Protein AF-A0A537BUQ2-F1 (afdb_monomer_lite)

Structure (mmCIF, N/CA/C/O backbone):
data_AF-A0A537BUQ2-F1
#
_entry.id   AF-A0A537BUQ2-F1
#
loop_
_atom_site.group_PDB
_atom_site.id
_atom_site.type_symbol
_atom_site.label_atom_id
_atom_site.label_alt_id
_atom_site.label_comp_id
_atom_site.label_asym_id
_atom_site.label_entity_id
_atom_site.label_seq_id
_atom_site.pdbx_PDB_ins_code
_atom_site.Cartn_x
_atom_site.Cartn_y
_atom_site.Cartn_z
_atom_site.occupancy
_atom_site.B_iso_or_equiv
_atom_site.auth_seq_id
_atom_site.auth_comp_id
_atom_site.auth_asym_id
_atom_site.auth_atom_id
_atom_site.pdbx_PDB_model_num
ATOM 1 N N . MET A 1 1 ? -13.799 -48.608 23.676 1.00 48.22 1 MET A N 1
ATOM 2 C CA . MET A 1 1 ? -13.394 -47.793 22.505 1.00 48.22 1 MET A CA 1
ATOM 3 C C . MET A 1 1 ? -14.109 -46.434 22.507 1.00 48.22 1 MET A C 1
ATOM 5 O O . MET A 1 1 ? -14.923 -46.174 21.636 1.00 48.22 1 MET A O 1
ATOM 9 N N . ARG A 1 2 ? -13.875 -45.577 23.514 1.00 49.62 2 ARG A N 1
ATOM 10 C CA . ARG A 1 2 ? -14.460 -44.214 23.582 1.00 49.62 2 ARG A CA 1
ATOM 11 C C . ARG A 1 2 ? -13.510 -43.148 24.153 1.00 49.62 2 ARG A C 1
ATOM 13 O O . ARG A 1 2 ? -13.895 -41.996 24.253 1.00 49.62 2 ARG A O 1
ATOM 20 N N . ALA A 1 3 ? -12.270 -43.511 24.483 1.00 46.97 3 ALA A N 1
ATOM 21 C CA . ALA A 1 3 ? -11.302 -42.606 25.113 1.00 46.97 3 ALA A CA 1
ATOM 22 C C . ALA A 1 3 ? -10.167 -42.145 24.175 1.00 46.97 3 ALA A C 1
ATOM 24 O O . ALA A 1 3 ? -9.294 -41.406 24.604 1.00 46.97 3 ALA A O 1
ATOM 25 N N . LEU A 1 4 ? -10.169 -42.564 22.902 1.00 47.91 4 LEU A N 1
ATOM 26 C CA . LEU A 1 4 ? -9.092 -42.250 21.947 1.00 47.91 4 LEU A CA 1
ATOM 27 C C . LEU A 1 4 ? -9.399 -41.081 20.999 1.00 47.91 4 LEU A C 1
ATOM 29 O O . LEU A 1 4 ? -8.506 -40.634 20.294 1.00 47.91 4 LEU A O 1
ATOM 33 N N . ILE A 1 5 ? -10.630 -40.561 20.989 1.00 52.38 5 ILE A N 1
ATOM 34 C CA . ILE A 1 5 ? -11.024 -39.484 20.060 1.00 52.38 5 ILE A CA 1
ATOM 35 C C . ILE A 1 5 ? -10.755 -38.090 20.659 1.00 52.38 5 ILE A C 1
ATOM 37 O O . ILE A 1 5 ? -10.531 -37.140 19.921 1.00 52.38 5 ILE A O 1
ATOM 41 N N . ALA A 1 6 ? -10.679 -37.961 21.988 1.00 48.97 6 ALA A N 1
ATOM 42 C CA . ALA A 1 6 ? -10.504 -36.663 22.650 1.00 48.97 6 ALA A CA 1
ATOM 43 C C . ALA A 1 6 ? -9.065 -36.104 22.606 1.00 48.97 6 ALA A C 1
ATOM 45 O O . ALA A 1 6 ? -8.859 -34.932 22.901 1.00 48.97 6 ALA A O 1
ATOM 46 N N . LEU A 1 7 ? -8.069 -36.920 22.241 1.00 47.22 7 LEU A N 1
ATOM 47 C CA . LEU A 1 7 ? -6.659 -36.502 22.202 1.00 47.22 7 LEU A CA 1
ATOM 48 C C . LEU A 1 7 ? -6.206 -35.982 20.829 1.00 47.22 7 LEU A C 1
ATOM 50 O O . LEU A 1 7 ? -5.171 -35.332 20.746 1.00 47.22 7 LEU A O 1
ATOM 54 N N . LEU A 1 8 ? -6.982 -36.212 19.764 1.00 46.69 8 LEU A N 1
ATOM 55 C CA . LEU A 1 8 ? -6.648 -35.734 18.414 1.00 46.69 8 LEU A CA 1
ATOM 56 C C . LEU A 1 8 ? -7.114 -34.298 18.139 1.00 46.69 8 LEU A C 1
ATOM 58 O O . LEU A 1 8 ? -6.606 -33.666 17.220 1.00 46.69 8 LEU A O 1
ATOM 62 N N . THR A 1 9 ? -8.025 -33.746 18.943 1.00 48.81 9 THR A N 1
ATOM 63 C CA . THR A 1 9 ? -8.536 -32.378 18.755 1.00 48.81 9 THR A CA 1
ATOM 64 C C . THR A 1 9 ? -7.702 -31.296 19.443 1.00 48.81 9 THR A C 1
ATOM 66 O O . THR A 1 9 ? -7.802 -30.139 19.052 1.00 48.81 9 THR A O 1
ATOM 69 N N . LEU A 1 10 ? -6.846 -31.630 20.420 1.00 45.53 10 LEU A N 1
ATOM 70 C CA . LEU A 1 10 ? -5.983 -30.627 21.070 1.00 45.53 10 LEU A CA 1
ATOM 71 C C . LEU A 1 10 ? -4.712 -30.290 20.273 1.00 45.53 10 LEU A C 1
ATOM 73 O O . LEU A 1 10 ? -4.127 -29.236 20.497 1.00 45.53 10 LEU A O 1
ATOM 77 N N . ALA A 1 11 ? -4.301 -31.130 19.320 1.00 45.94 11 ALA A N 1
ATOM 78 C CA . ALA A 1 11 ? -3.124 -30.862 18.488 1.00 45.94 11 ALA A CA 1
ATOM 79 C C . ALA A 1 11 ? -3.394 -29.869 17.336 1.00 45.94 11 ALA A C 1
ATOM 81 O O . ALA A 1 11 ? -2.449 -29.381 16.728 1.00 45.94 11 ALA A O 1
ATOM 82 N N . LEU A 1 12 ? -4.662 -29.540 17.051 1.00 43.81 12 LEU A N 1
ATOM 83 C CA . LEU A 1 12 ? -5.047 -28.583 16.002 1.00 43.81 12 LEU A CA 1
ATOM 84 C C . LEU A 1 12 ? -5.195 -27.133 16.491 1.00 43.81 12 LEU A C 1
ATOM 86 O O . LEU A 1 12 ? -5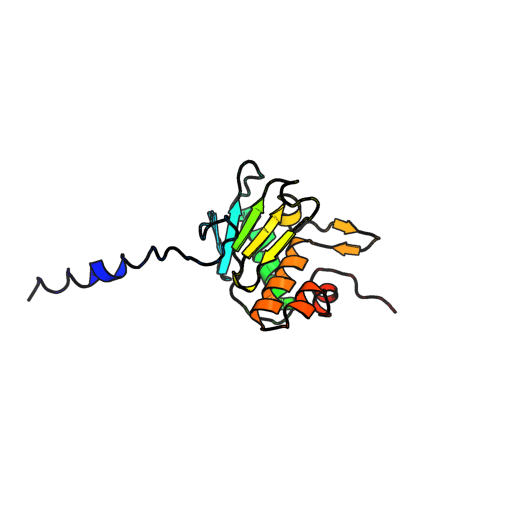.308 -26.234 15.668 1.00 43.81 12 LEU A O 1
ATOM 90 N N . LEU A 1 13 ? -5.165 -26.886 17.805 1.00 46.81 13 LEU A N 1
ATOM 91 C CA . LEU A 1 13 ? -5.287 -25.538 18.389 1.00 46.81 13 LEU A CA 1
ATOM 92 C C . LEU A 1 13 ? -3.954 -24.970 18.904 1.00 46.81 13 LEU A C 1
ATOM 94 O O . LEU A 1 13 ? -3.899 -23.816 19.309 1.00 46.81 13 LEU A O 1
ATOM 98 N N . ALA A 1 14 ? -2.874 -25.755 18.865 1.00 45.16 14 ALA A N 1
ATOM 99 C CA . ALA A 1 14 ? -1.537 -25.322 19.284 1.00 45.16 14 ALA A CA 1
ATOM 100 C C . ALA A 1 14 ? -0.670 -24.783 18.124 1.00 45.16 14 ALA A C 1
ATOM 102 O O . ALA A 1 14 ? 0.519 -24.552 18.309 1.00 45.16 14 ALA A O 1
ATOM 103 N N . GLY A 1 15 ? -1.251 -24.593 16.931 1.00 39.12 15 GLY A N 1
ATOM 104 C CA . GLY A 1 15 ? -0.578 -24.001 15.765 1.00 39.12 15 GLY A CA 1
ATOM 105 C C . GLY A 1 15 ? -0.847 -22.504 15.558 1.00 39.12 15 GLY A C 1
ATOM 106 O O . GLY A 1 15 ? -0.345 -21.925 14.601 1.00 39.12 15 GLY A O 1
ATOM 107 N N . CYS A 1 16 ? -1.638 -21.863 16.422 1.00 51.50 16 CYS A N 1
ATOM 108 C CA . CYS A 1 16 ? -1.958 -20.435 16.340 1.00 51.50 16 CYS A CA 1
ATOM 109 C C . CYS A 1 16 ? -0.955 -19.627 17.169 1.00 51.50 16 CYS A C 1
ATOM 111 O O . CYS A 1 16 ? -1.261 -19.184 18.271 1.00 51.50 16 CYS A O 1
ATOM 113 N N . GLY A 1 17 ? 0.272 -19.512 16.678 1.00 40.03 17 GLY A N 1
ATOM 114 C CA . GLY A 1 17 ? 1.327 -18.799 17.390 1.00 40.03 17 GLY A CA 1
ATOM 115 C C . GLY A 1 17 ? 2.707 -19.156 16.876 1.00 40.03 17 GLY A C 1
ATOM 116 O O . GLY A 1 17 ? 3.610 -19.391 17.671 1.00 40.03 17 GLY A O 1
ATOM 117 N N . GLN A 1 18 ? 2.881 -19.240 15.556 1.00 37.72 18 GLN A N 1
ATOM 118 C CA . GLN A 1 18 ? 4.211 -18.927 15.060 1.00 37.72 18 GLN A CA 1
ATOM 119 C C . GLN A 1 18 ? 4.384 -17.428 15.288 1.00 37.72 18 GLN A C 1
ATOM 121 O O . GLN A 1 18 ? 3.708 -16.631 14.638 1.00 37.72 18 GLN A O 1
ATOM 126 N N . GLU A 1 19 ? 5.237 -17.057 16.247 1.00 41.97 19 GLU A N 1
ATOM 127 C CA . GLU A 1 19 ? 5.963 -15.794 16.148 1.00 41.97 19 GLU A CA 1
ATOM 128 C C . GLU A 1 19 ? 6.584 -15.807 14.755 1.00 41.97 19 GLU A C 1
ATOM 130 O O . GLU A 1 19 ? 7.489 -16.590 14.456 1.00 41.97 19 GLU A O 1
ATOM 135 N N . PHE A 1 20 ? 5.968 -15.047 13.853 1.00 42.69 20 PHE A N 1
ATOM 136 C CA . PHE A 1 20 ? 6.557 -14.752 12.569 1.00 42.69 20 PHE A CA 1
ATOM 137 C C . PHE A 1 20 ? 7.761 -13.878 12.892 1.00 42.69 20 PHE A C 1
ATOM 139 O O . PHE A 1 20 ? 7.633 -12.671 13.041 1.00 42.69 20 PHE A O 1
ATOM 146 N N . ASP A 1 21 ? 8.920 -14.516 13.021 1.00 44.44 21 ASP A N 1
ATOM 147 C CA . ASP A 1 21 ? 10.241 -13.881 13.073 1.00 44.44 21 ASP A CA 1
ATOM 148 C C . ASP A 1 21 ? 10.633 -13.407 11.654 1.00 44.44 21 ASP A C 1
ATOM 150 O O . ASP A 1 21 ? 11.765 -13.557 11.195 1.00 44.44 21 ASP A O 1
ATOM 154 N N . ALA A 1 22 ? 9.638 -12.935 10.893 1.00 49.81 22 ALA A N 1
ATOM 155 C CA . ALA A 1 22 ? 9.870 -12.203 9.665 1.00 49.81 22 ALA A CA 1
ATOM 156 C C . ALA A 1 22 ? 10.280 -10.781 10.064 1.00 49.81 22 ALA A C 1
ATOM 158 O O . ALA A 1 22 ? 9.791 -10.287 11.084 1.00 49.81 22 ALA A O 1
ATOM 159 N N . PRO A 1 23 ? 11.163 -10.121 9.301 1.00 56.16 23 PRO A N 1
ATOM 160 C CA . PRO A 1 23 ? 11.425 -8.702 9.464 1.00 56.16 23 PRO A CA 1
ATOM 161 C C . PRO A 1 23 ? 10.115 -7.918 9.297 1.00 56.16 23 PRO A C 1
ATOM 163 O O . PRO A 1 23 ? 9.714 -7.501 8.226 1.00 56.16 23 PRO A O 1
ATOM 166 N N . ASP A 1 24 ? 9.411 -7.705 10.396 1.00 64.06 24 ASP A N 1
ATOM 167 C CA . ASP A 1 24 ? 8.172 -6.937 10.455 1.00 64.06 24 ASP A CA 1
ATOM 168 C C . ASP A 1 24 ? 8.448 -5.430 10.551 1.00 64.06 24 ASP A C 1
ATOM 170 O O . ASP A 1 24 ? 7.538 -4.631 10.754 1.00 64.06 24 ASP A O 1
ATOM 174 N N . HIS A 1 25 ? 9.726 -5.044 10.465 1.00 78.31 25 HIS A N 1
ATOM 175 C CA . HIS A 1 25 ? 10.216 -3.680 10.614 1.00 78.31 25 HIS A CA 1
ATOM 176 C C . HIS A 1 25 ? 9.772 -2.999 11.923 1.00 78.31 25 HIS A C 1
ATOM 178 O O . HIS A 1 25 ? 9.640 -1.779 11.985 1.00 78.31 25 HIS A O 1
ATOM 184 N N . GLY A 1 26 ? 9.586 -3.785 12.990 1.00 81.75 26 GLY A N 1
ATOM 185 C CA . GLY A 1 26 ? 9.126 -3.325 14.302 1.00 81.75 26 GLY A CA 1
ATOM 186 C C . GLY A 1 26 ? 7.604 -3.273 14.438 1.00 81.75 26 GLY A C 1
ATOM 187 O O . GLY A 1 26 ? 7.100 -2.854 15.481 1.00 81.75 26 GLY A O 1
ATOM 188 N N . TYR A 1 27 ? 6.866 -3.698 13.412 1.00 82.19 27 TYR A N 1
ATOM 189 C CA . TYR A 1 27 ? 5.416 -3.605 13.363 1.00 82.19 27 TYR A CA 1
ATOM 190 C C . TYR A 1 27 ? 4.692 -4.908 13.721 1.00 82.19 27 TYR A C 1
ATOM 192 O O . TYR A 1 27 ? 3.486 -4.871 13.898 1.00 82.19 27 TYR A O 1
ATOM 200 N N . GLY A 1 28 ? 5.339 -6.043 13.948 1.00 79.56 28 GLY A N 1
ATOM 201 C CA . GLY A 1 28 ? 4.636 -7.276 14.316 1.00 79.56 28 GLY A CA 1
ATOM 202 C C . GLY A 1 28 ? 3.763 -7.875 13.200 1.00 79.56 28 GLY A C 1
ATOM 203 O O . GLY A 1 28 ? 3.384 -7.207 12.239 1.00 79.56 28 GLY A O 1
ATOM 204 N N . PRO A 1 29 ? 3.339 -9.142 13.353 1.00 80.00 29 PRO A N 1
ATOM 205 C CA . PRO A 1 29 ? 2.409 -9.785 12.423 1.00 80.00 29 PRO A CA 1
ATOM 206 C C . PRO A 1 29 ? 0.927 -9.460 12.700 1.00 80.00 29 PRO A C 1
ATOM 208 O O . PRO A 1 29 ? 0.050 -9.943 11.979 1.00 80.00 29 PRO A O 1
ATOM 211 N N . GLY A 1 30 ? 0.628 -8.718 13.773 1.00 88.62 30 GLY A N 1
ATOM 212 C CA . GLY A 1 30 ? -0.735 -8.415 14.214 1.00 88.62 30 GLY A CA 1
ATOM 213 C C . GLY A 1 30 ? -1.465 -7.444 13.284 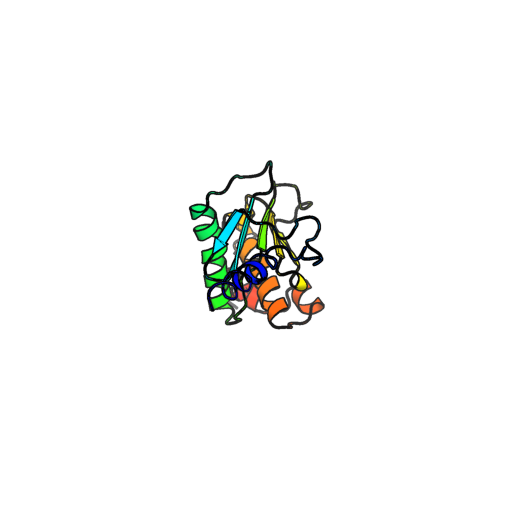1.00 88.62 30 GLY A C 1
ATOM 214 O O . GLY A 1 30 ? -0.850 -6.586 12.659 1.00 88.62 30 GLY A O 1
ATOM 215 N N . TYR A 1 31 ? -2.787 -7.566 13.217 1.00 95.06 31 TYR A N 1
ATOM 216 C CA . TYR A 1 31 ? -3.658 -6.715 12.410 1.00 95.06 31 TYR A CA 1
ATOM 217 C C . TYR A 1 31 ? -5.030 -6.579 13.072 1.00 95.06 31 TYR A C 1
ATOM 219 O O . TYR A 1 31 ? -5.428 -7.440 13.859 1.00 95.06 31 TYR A O 1
ATOM 227 N N . ASP A 1 32 ? -5.744 -5.508 12.735 1.00 96.81 32 ASP A N 1
ATOM 228 C CA . ASP A 1 32 ? -7.100 -5.246 13.225 1.00 96.81 32 ASP A CA 1
ATOM 229 C C . ASP A 1 32 ? -8.149 -5.903 12.323 1.00 96.81 32 ASP A C 1
ATOM 231 O O . ASP A 1 32 ? -9.130 -6.464 12.810 1.00 96.81 32 ASP A O 1
ATOM 235 N N . PHE A 1 33 ? -7.922 -5.861 11.004 1.00 97.38 33 PHE A N 1
ATOM 236 C CA . PHE A 1 33 ? -8.847 -6.369 9.989 1.00 97.38 33 PHE A CA 1
ATOM 237 C C . PHE A 1 33 ? -8.125 -7.260 8.974 1.00 97.38 33 PHE A C 1
ATOM 239 O O . PHE A 1 33 ? -6.947 -7.050 8.674 1.00 97.38 33 PHE A O 1
ATOM 246 N N . ALA A 1 34 ? -8.838 -8.244 8.428 1.00 97.38 34 ALA A N 1
ATOM 247 C CA . ALA A 1 34 ? -8.368 -9.097 7.341 1.00 97.38 34 ALA A CA 1
ATOM 248 C C . ALA A 1 34 ? -9.477 -9.309 6.313 1.00 97.38 34 ALA A C 1
ATOM 250 O O . ALA A 1 34 ? -10.641 -9.476 6.675 1.00 97.38 34 ALA A O 1
ATOM 251 N N . PHE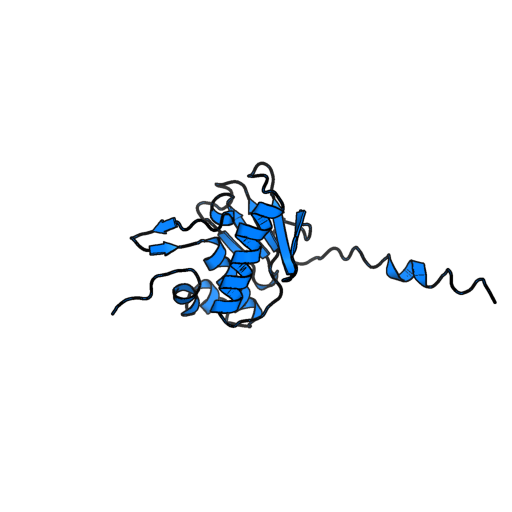 A 1 35 ? -9.094 -9.350 5.040 1.00 97.31 35 PHE A N 1
ATOM 252 C CA . PHE A 1 35 ? -10.015 -9.384 3.909 1.00 97.31 35 PHE A CA 1
ATOM 253 C C . PHE A 1 35 ? -9.820 -10.636 3.046 1.00 97.31 35 PHE A C 1
ATOM 255 O O . PHE A 1 35 ? -8.849 -11.382 3.183 1.00 97.31 35 PHE A O 1
ATOM 262 N N . ALA A 1 36 ? -10.777 -10.891 2.150 1.00 94.81 36 ALA A N 1
ATOM 263 C CA . ALA A 1 36 ? -10.842 -12.129 1.368 1.00 94.81 36 ALA A CA 1
ATOM 264 C C . ALA A 1 36 ? -9.673 -12.325 0.380 1.00 94.81 36 ALA A C 1
ATOM 266 O O . ALA A 1 36 ? -9.364 -13.461 0.029 1.00 94.81 36 ALA A O 1
ATOM 267 N N . ASP A 1 37 ? -9.025 -11.242 -0.050 1.00 91.62 37 ASP A N 1
ATOM 268 C CA . ASP A 1 37 ? -7.843 -11.248 -0.929 1.00 91.62 37 ASP A CA 1
ATOM 269 C C . ASP A 1 37 ? -6.518 -11.471 -0.168 1.00 91.62 37 ASP A C 1
ATOM 271 O O . ASP A 1 37 ? -5.440 -11.487 -0.759 1.00 91.62 37 ASP A O 1
ATOM 275 N N . GLY A 1 38 ? -6.584 -11.672 1.152 1.00 95.44 38 GLY A N 1
ATOM 276 C CA . GLY A 1 38 ? -5.418 -11.837 2.016 1.00 95.44 38 GLY A CA 1
ATOM 277 C C . GLY A 1 38 ? -4.834 -10.523 2.535 1.00 95.44 38 GLY A C 1
ATOM 278 O O . GLY A 1 38 ? -3.970 -10.571 3.413 1.00 95.44 38 GLY A O 1
ATOM 279 N N . THR A 1 39 ? -5.331 -9.370 2.070 1.00 97.19 39 THR A N 1
ATOM 280 C CA . THR A 1 39 ? -4.951 -8.064 2.612 1.00 97.19 39 THR A CA 1
ATOM 281 C C . THR A 1 39 ? -5.320 -8.006 4.085 1.00 97.19 39 THR A C 1
ATOM 283 O O . THR A 1 39 ? -6.405 -8.420 4.505 1.00 97.19 39 THR A O 1
ATOM 286 N N . ARG A 1 40 ? -4.400 -7.480 4.883 1.00 97.25 40 ARG A N 1
ATOM 287 C CA . ARG A 1 40 ? -4.585 -7.230 6.311 1.00 97.25 40 ARG A CA 1
ATOM 288 C C . ARG A 1 40 ? -4.366 -5.751 6.565 1.00 97.25 40 ARG A C 1
ATOM 290 O O . ARG A 1 40 ? -3.551 -5.132 5.890 1.00 97.25 40 ARG A O 1
ATOM 297 N N . PHE A 1 41 ? -5.062 -5.192 7.543 1.00 97.38 41 PHE A N 1
ATOM 298 C CA . PHE A 1 41 ? -4.932 -3.783 7.890 1.00 97.38 41 PHE A CA 1
ATOM 299 C C . PHE A 1 41 ? -4.723 -3.592 9.384 1.00 97.38 41 PHE A C 1
ATOM 301 O O . PHE A 1 41 ? -5.351 -4.274 10.200 1.00 97.38 41 PHE A O 1
ATOM 308 N N . ARG A 1 42 ? -3.870 -2.632 9.739 1.00 96.19 42 ARG A N 1
ATOM 309 C CA . ARG A 1 42 ? -3.651 -2.225 11.120 1.00 96.19 42 ARG A CA 1
ATOM 310 C C . ARG A 1 42 ? -3.583 -0.710 11.266 1.00 96.19 42 ARG A C 1
ATOM 312 O O . ARG A 1 42 ? -2.828 -0.049 10.557 1.00 96.19 42 ARG A O 1
ATOM 319 N N . ASN A 1 43 ? -4.295 -0.201 12.262 1.00 95.19 43 ASN A N 1
ATOM 320 C CA . ASN A 1 43 ? -4.145 1.153 12.772 1.00 95.19 43 ASN A CA 1
ATOM 321 C C . ASN A 1 43 ? -2.955 1.213 13.734 1.00 95.19 43 ASN A C 1
ATOM 323 O O . ASN A 1 43 ? -2.906 0.441 14.692 1.00 95.19 43 ASN A O 1
ATOM 327 N N . ASP A 1 44 ? -2.026 2.144 13.532 1.00 93.69 44 ASP A N 1
ATOM 328 C CA . ASP A 1 44 ? -0.948 2.414 14.483 1.00 93.69 44 ASP A CA 1
ATOM 329 C C . ASP A 1 44 ? -1.263 3.679 15.311 1.00 93.69 44 ASP A C 1
ATOM 331 O O . ASP A 1 44 ? -1.279 4.801 14.789 1.00 93.69 44 ASP A O 1
ATOM 335 N N . PRO A 1 45 ? -1.576 3.548 16.615 1.00 90.12 45 PRO A N 1
ATOM 336 C CA . PRO A 1 45 ? -1.854 4.697 17.469 1.00 90.12 45 PRO A CA 1
ATOM 337 C C . PRO A 1 45 ? -0.622 5.607 17.633 1.00 90.12 45 PRO A C 1
ATOM 339 O O . PRO A 1 45 ? 0.495 5.108 17.742 1.00 90.12 45 PRO A O 1
ATOM 342 N N . PRO A 1 46 ? -0.791 6.936 17.771 1.00 91.50 46 PRO A N 1
ATOM 343 C CA . PRO A 1 46 ? -2.043 7.666 17.988 1.00 91.50 46 PRO A CA 1
ATOM 344 C C . PRO A 1 46 ? -2.714 8.163 16.691 1.00 91.50 46 PRO A C 1
ATOM 346 O O . PRO A 1 46 ? -3.383 9.196 16.727 1.00 91.50 46 PRO A O 1
ATOM 349 N N . GLY A 1 47 ? -2.494 7.484 15.561 1.00 87.50 47 GLY A N 1
ATOM 350 C CA . GLY A 1 47 ? -3.012 7.871 14.250 1.00 87.50 47 GLY A CA 1
ATOM 351 C C . GLY A 1 47 ? -4.531 7.756 14.115 1.00 87.50 47 GLY A C 1
ATOM 352 O O . GLY A 1 47 ? -5.282 7.628 15.088 1.00 87.50 47 GLY A O 1
ATOM 353 N N . THR A 1 48 ? -4.995 7.815 12.874 1.00 91.12 48 THR A N 1
ATOM 354 C CA . THR A 1 48 ? -6.413 7.697 12.540 1.00 91.12 48 THR A CA 1
ATOM 355 C C . THR A 1 48 ? -6.909 6.291 12.865 1.00 91.12 48 THR A C 1
ATOM 357 O O . THR A 1 48 ? -6.313 5.299 12.467 1.00 91.12 48 THR A O 1
ATOM 360 N N . ALA A 1 49 ? -8.030 6.201 13.581 1.00 94.00 49 ALA A N 1
ATOM 361 C CA . ALA A 1 49 ? -8.688 4.932 13.873 1.00 94.00 49 ALA A CA 1
ATOM 362 C C . ALA A 1 49 ? -9.690 4.595 12.759 1.00 94.00 49 ALA A C 1
ATOM 364 O O . ALA A 1 49 ? -10.882 4.899 12.868 1.00 94.00 49 ALA A O 1
ATOM 365 N N . PHE A 1 50 ? -9.201 4.000 11.675 1.00 94.56 50 PHE A N 1
ATOM 366 C CA . PHE A 1 50 ? -10.038 3.498 10.595 1.00 94.56 50 PHE A CA 1
ATOM 367 C C . PHE A 1 50 ? -10.938 2.368 11.095 1.00 94.56 50 PHE A C 1
ATOM 369 O O . PHE A 1 50 ? -10.513 1.453 11.804 1.00 94.56 50 PHE A O 1
ATOM 376 N N . THR A 1 51 ? -12.202 2.424 10.692 1.00 97.44 51 THR A N 1
ATOM 377 C CA . THR A 1 51 ? -13.142 1.310 10.850 1.00 97.44 51 THR A CA 1
ATOM 378 C C . THR A 1 51 ? -12.874 0.224 9.808 1.00 97.44 51 THR A C 1
ATOM 380 O O . THR A 1 51 ? -12.280 0.494 8.766 1.00 97.44 51 THR A O 1
ATOM 383 N N . GLU A 1 52 ? -13.378 -0.988 10.045 1.00 97.19 52 GLU A N 1
ATOM 384 C CA . GLU A 1 52 ? -13.272 -2.103 9.092 1.00 97.19 52 GLU A CA 1
ATOM 385 C C . GLU A 1 52 ? -13.809 -1.728 7.704 1.00 97.19 52 GLU A C 1
ATOM 387 O O . GLU A 1 52 ? -13.138 -1.964 6.708 1.00 97.19 52 GLU A O 1
ATOM 392 N N . ALA A 1 53 ? -14.964 -1.054 7.637 1.00 96.50 53 ALA A N 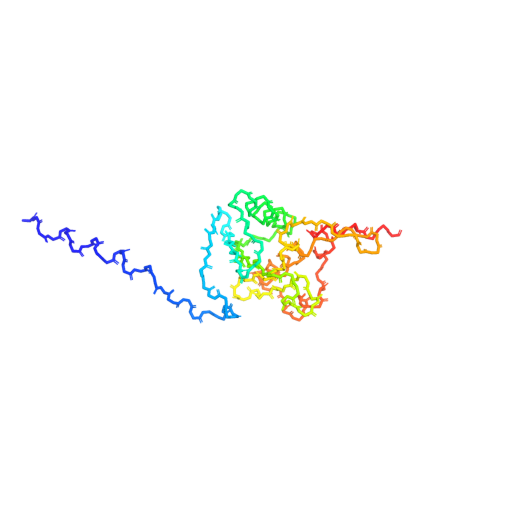1
ATOM 393 C CA . ALA A 1 53 ? -15.560 -0.619 6.373 1.00 96.50 53 ALA A CA 1
ATOM 394 C C . ALA A 1 53 ? -14.688 0.403 5.622 1.00 96.50 53 ALA A C 1
ATOM 396 O O . ALA A 1 53 ? -14.623 0.381 4.396 1.00 96.50 53 ALA A O 1
ATOM 397 N N . GLN A 1 54 ? -14.007 1.298 6.345 1.00 95.56 54 GLN A N 1
ATOM 398 C CA . GLN A 1 54 ? -13.067 2.236 5.730 1.00 95.56 54 GLN A CA 1
ATOM 399 C C . GLN A 1 54 ? -11.806 1.517 5.247 1.00 95.56 54 GLN A C 1
ATOM 401 O O . GLN A 1 54 ? -11.345 1.791 4.147 1.00 95.56 54 GLN A O 1
ATOM 406 N N . ALA A 1 55 ? -11.264 0.589 6.036 1.00 95.94 55 ALA A N 1
ATOM 407 C CA . ALA A 1 55 ? -10.108 -0.204 5.632 1.00 95.94 55 ALA A CA 1
ATOM 408 C C . ALA A 1 55 ? -10.427 -1.102 4.421 1.00 95.94 55 ALA A C 1
ATOM 410 O O . ALA A 1 55 ? -9.619 -1.200 3.502 1.00 95.94 55 ALA A O 1
ATOM 411 N N . GLU A 1 56 ? -11.615 -1.706 4.365 1.00 95.62 56 GLU A N 1
ATOM 412 C CA . GLU A 1 56 ? -12.048 -2.488 3.205 1.00 95.62 56 GLU A CA 1
ATOM 413 C C . GLU A 1 56 ? -12.116 -1.618 1.946 1.00 95.62 56 GLU A C 1
ATOM 415 O O . GLU A 1 56 ? -11.530 -1.976 0.924 1.00 95.62 56 GLU A O 1
ATOM 420 N N . HIS A 1 57 ? -12.774 -0.460 2.043 1.00 92.88 57 HIS A N 1
ATOM 421 C CA . HIS A 1 57 ? -12.962 0.453 0.919 1.00 92.88 57 HIS A CA 1
ATOM 422 C C . HIS A 1 57 ? -11.654 1.088 0.433 1.00 92.88 57 HIS A C 1
ATOM 424 O O . HIS A 1 57 ? -11.384 1.124 -0.761 1.00 92.88 57 HIS A O 1
ATOM 430 N N . HIS A 1 58 ? -10.821 1.594 1.340 1.00 92.25 58 HIS A N 1
ATOM 431 C CA . HIS A 1 58 ? -9.612 2.315 0.943 1.00 92.25 58 HIS A CA 1
ATOM 432 C C . HIS A 1 58 ? -8.434 1.390 0.642 1.00 92.25 58 HIS A C 1
ATOM 434 O O . HIS A 1 58 ? -7.576 1.742 -0.157 1.00 92.25 58 HIS A O 1
ATOM 440 N N . VAL A 1 59 ? -8.365 0.211 1.264 1.00 94.38 59 VAL A N 1
ATOM 441 C CA . VAL A 1 59 ? -7.165 -0.634 1.189 1.00 94.38 59 VAL A CA 1
ATOM 442 C C . VAL A 1 59 ? -7.423 -1.915 0.416 1.00 94.38 59 VAL A C 1
ATOM 444 O O . VAL A 1 59 ? -6.722 -2.189 -0.556 1.00 94.38 59 VAL A O 1
ATOM 447 N N . ALA A 1 60 ? -8.421 -2.702 0.811 1.00 95.56 60 ALA A N 1
ATOM 448 C CA . ALA A 1 60 ? -8.662 -3.993 0.170 1.00 95.56 60 ALA A CA 1
ATOM 449 C C . ALA A 1 60 ? -9.219 -3.829 -1.256 1.00 95.56 60 ALA A C 1
ATOM 451 O O . ALA A 1 60 ? -8.769 -4.501 -2.181 1.00 95.56 60 ALA A O 1
ATOM 452 N N . GLU A 1 61 ? -10.172 -2.915 -1.471 1.00 94.19 61 GLU A N 1
ATOM 453 C CA . GLU A 1 61 ? -10.672 -2.607 -2.820 1.00 94.19 61 GLU A CA 1
ATOM 454 C C . GLU A 1 61 ? -9.565 -2.043 -3.718 1.00 94.19 61 GLU A C 1
ATOM 456 O O . GLU A 1 61 ? -9.386 -2.543 -4.830 1.00 94.19 61 GLU A O 1
ATOM 461 N N . ALA A 1 62 ? -8.766 -1.095 -3.216 1.00 92.94 62 ALA A N 1
ATOM 462 C CA . ALA A 1 62 ? -7.624 -0.552 -3.949 1.00 92.94 62 ALA A CA 1
ATOM 463 C C . ALA A 1 62 ? -6.617 -1.647 -4.339 1.00 92.94 62 ALA A C 1
ATOM 465 O O . ALA A 1 62 ? -6.168 -1.684 -5.486 1.00 92.94 62 ALA A O 1
ATOM 466 N N . TYR A 1 63 ? -6.324 -2.592 -3.436 1.00 95.81 63 TYR A N 1
ATOM 467 C CA . TYR A 1 63 ? -5.451 -3.723 -3.748 1.00 95.81 63 TYR A CA 1
ATOM 468 C C . TYR A 1 63 ? -5.994 -4.563 -4.902 1.00 95.81 63 TYR A C 1
ATOM 470 O O . TYR A 1 63 ? -5.271 -4.815 -5.863 1.00 95.81 63 TYR A O 1
ATOM 478 N N . ARG A 1 64 ? -7.277 -4.942 -4.855 1.00 95.25 64 ARG A N 1
ATOM 479 C CA . ARG A 1 64 ? -7.918 -5.728 -5.923 1.00 95.25 64 ARG A CA 1
ATOM 480 C C . ARG A 1 64 ? -7.899 -5.006 -7.265 1.00 95.25 64 ARG A C 1
ATOM 482 O O . ARG A 1 64 ? -7.709 -5.643 -8.298 1.00 95.25 64 ARG A O 1
ATOM 489 N N . GLU A 1 65 ? -8.087 -3.689 -7.270 1.00 93.38 65 GLU A N 1
ATOM 490 C CA . GLU A 1 65 ? -8.002 -2.885 -8.491 1.00 93.38 65 GLU A CA 1
ATOM 491 C C . GLU A 1 65 ? -6.583 -2.855 -9.070 1.00 93.38 65 GLU A C 1
ATOM 493 O O . GLU A 1 65 ? -6.408 -3.051 -10.276 1.00 93.38 65 GLU A O 1
ATOM 498 N N . VAL A 1 66 ? -5.567 -2.645 -8.227 1.00 94.31 66 VAL A N 1
ATOM 499 C CA . VAL A 1 66 ? -4.159 -2.625 -8.651 1.00 94.31 66 VAL A CA 1
ATOM 500 C C . VAL A 1 66 ? -3.707 -4.013 -9.104 1.00 94.31 66 VAL A C 1
ATOM 502 O O . VAL A 1 66 ? -3.074 -4.125 -10.152 1.00 94.31 66 VAL A O 1
ATOM 505 N N . GLU A 1 67 ? -4.076 -5.072 -8.381 1.00 96.06 67 GLU A N 1
ATOM 506 C CA . GLU A 1 67 ? -3.819 -6.470 -8.747 1.00 96.06 67 GLU A CA 1
ATOM 507 C C . GLU A 1 67 ? -4.421 -6.793 -10.121 1.00 96.06 67 GLU A C 1
ATOM 509 O O . GLU A 1 67 ? -3.732 -7.283 -11.024 1.00 96.06 67 GLU A O 1
ATOM 514 N N . ALA A 1 68 ? -5.694 -6.435 -10.320 1.00 95.31 68 ALA A N 1
ATOM 515 C CA . ALA A 1 68 ? -6.380 -6.618 -11.589 1.00 95.31 68 ALA A CA 1
ATOM 516 C C . ALA A 1 68 ? -5.746 -5.795 -12.721 1.00 95.31 68 ALA A C 1
ATOM 518 O O . ALA A 1 68 ? -5.645 -6.294 -13.840 1.00 95.31 68 ALA A O 1
ATOM 519 N N . CYS A 1 69 ? -5.290 -4.567 -12.468 1.00 94.44 69 CYS A N 1
ATOM 520 C CA . CYS A 1 69 ? -4.584 -3.775 -13.475 1.00 94.44 69 CYS A CA 1
ATOM 521 C C . CYS A 1 69 ? -3.226 -4.390 -13.843 1.00 94.44 69 CYS A C 1
ATOM 523 O O . CYS A 1 69 ? -2.911 -4.554 -15.023 1.00 94.44 69 CYS A O 1
ATOM 525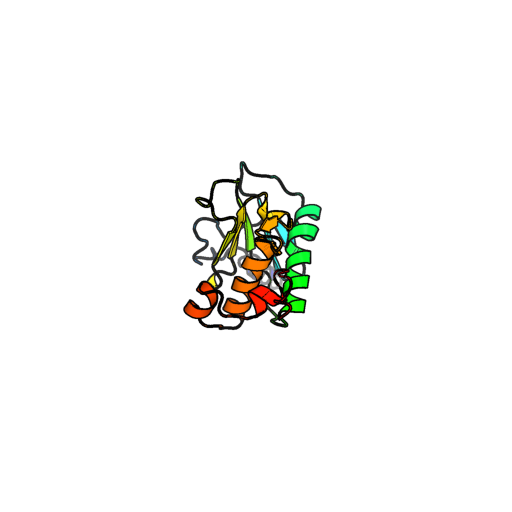 N N . ALA A 1 70 ? -2.435 -4.760 -12.833 1.00 95.25 70 ALA A N 1
ATOM 526 C CA . ALA A 1 70 ? -1.087 -5.288 -12.997 1.00 95.25 70 ALA A CA 1
ATOM 527 C C . ALA A 1 70 ? -1.068 -6.687 -13.625 1.00 95.25 70 ALA A C 1
ATOM 529 O O . ALA A 1 70 ? -0.057 -7.070 -14.213 1.00 95.25 70 ALA A O 1
ATOM 530 N N . GLN A 1 71 ? -2.168 -7.444 -13.503 1.00 97.06 71 GLN A N 1
ATOM 531 C CA . GLN A 1 71 ? -2.260 -8.851 -13.910 1.00 97.06 71 GLN A CA 1
ATOM 532 C C . GLN A 1 71 ? -1.194 -9.724 -13.217 1.00 97.06 71 GLN A C 1
ATOM 534 O O . GLN A 1 71 ? -0.702 -10.704 -13.781 1.00 97.06 71 GLN A O 1
ATOM 539 N N . ILE A 1 72 ? -0.836 -9.361 -11.983 1.00 97.25 72 ILE A N 1
ATOM 540 C CA . ILE A 1 72 ? 0.067 -10.111 -11.108 1.00 97.25 72 ILE A CA 1
ATOM 541 C C . ILE A 1 72 ? -0.754 -10.536 -9.901 1.00 97.25 72 ILE A C 1
ATOM 543 O O . ILE A 1 72 ? -1.180 -9.679 -9.141 1.00 97.25 72 ILE A O 1
ATOM 547 N N . TYR A 1 73 ? -0.959 -11.840 -9.728 1.00 95.94 73 TYR A N 1
ATOM 548 C CA . TYR A 1 73 ? -1.742 -12.372 -8.616 1.00 95.94 73 TYR A CA 1
ATOM 549 C C . TYR A 1 73 ? -0.848 -12.723 -7.431 1.00 95.94 73 TYR A C 1
ATOM 551 O O . TYR A 1 73 ? 0.085 -13.519 -7.576 1.00 95.94 73 TYR A O 1
ATOM 559 N N . ALA A 1 74 ? -1.158 -12.172 -6.262 1.00 95.50 74 ALA A N 1
ATOM 560 C CA . ALA A 1 74 ? -0.464 -12.470 -5.014 1.00 95.50 74 ALA A CA 1
ATOM 561 C C . ALA A 1 74 ? -1.421 -12.310 -3.822 1.00 95.50 74 ALA A C 1
ATOM 563 O O . ALA A 1 74 ? -2.403 -11.583 -3.916 1.00 95.50 74 ALA A O 1
ATOM 564 N N . PRO A 1 75 ? -1.169 -12.970 -2.678 1.00 95.12 75 PRO A N 1
ATOM 565 C CA . PRO A 1 75 ? -1.872 -12.625 -1.451 1.00 95.12 75 PRO A CA 1
ATOM 566 C C . PRO A 1 75 ? -1.632 -11.156 -1.078 1.00 95.12 75 PRO A C 1
ATOM 568 O O . PRO A 1 75 ? -0.506 -10.651 -1.198 1.00 95.12 75 PRO A O 1
ATOM 571 N N . GLY A 1 76 ? -2.679 -10.494 -0.588 1.00 95.69 76 GLY A N 1
ATOM 572 C CA . GLY A 1 76 ? -2.594 -9.107 -0.152 1.00 95.69 76 GLY A CA 1
ATOM 573 C C . GLY A 1 76 ? -1.593 -8.884 0.993 1.00 95.69 76 GLY A C 1
ATOM 574 O O . GLY A 1 76 ? -1.354 -9.783 1.811 1.00 95.69 76 GLY A O 1
ATOM 575 N N . PRO A 1 77 ? -0.982 -7.689 1.069 1.00 96.44 77 PRO A N 1
ATOM 576 C CA . PRO A 1 77 ? -0.011 -7.360 2.104 1.00 96.44 77 PRO A CA 1
ATOM 577 C C . PRO A 1 77 ? -0.684 -7.061 3.452 1.00 96.44 77 PRO A C 1
ATOM 579 O O . PRO A 1 77 ? -1.895 -6.854 3.549 1.00 96.44 77 PRO A O 1
ATOM 582 N N . LEU A 1 78 ? 0.119 -7.000 4.514 1.00 96.88 78 LEU A N 1
ATOM 583 C CA . LEU A 1 78 ? -0.230 -6.228 5.702 1.00 96.88 78 LEU A CA 1
ATOM 584 C C . LEU A 1 78 ? -0.003 -4.746 5.397 1.00 96.88 78 LEU A C 1
ATOM 586 O O . LEU A 1 78 ? 1.114 -4.350 5.086 1.00 96.88 78 LEU A O 1
ATOM 590 N N . VAL A 1 79 ? -1.047 -3.934 5.518 1.00 97.19 79 VAL A N 1
ATOM 591 C CA . VAL A 1 79 ? -0.974 -2.477 5.421 1.00 97.19 79 VAL A CA 1
ATOM 592 C C . VAL A 1 79 ? -1.090 -1.880 6.819 1.00 97.19 79 VAL A C 1
ATOM 594 O O . VAL A 1 79 ? -2.074 -2.107 7.523 1.00 97.19 79 VAL A O 1
ATOM 597 N N . VAL A 1 80 ? -0.082 -1.118 7.228 1.00 96.75 80 VAL A N 1
ATOM 598 C CA . VAL A 1 80 ? -0.054 -0.405 8.507 1.00 96.75 80 VAL A CA 1
ATOM 599 C C . VAL A 1 80 ? -0.234 1.084 8.238 1.00 96.75 80 VAL A C 1
ATOM 601 O O . VAL A 1 80 ? 0.617 1.698 7.593 1.00 96.75 80 VAL A O 1
ATOM 604 N N . ALA A 1 81 ? -1.321 1.662 8.749 1.00 96.25 81 ALA A N 1
ATOM 605 C CA . ALA A 1 81 ? -1.535 3.104 8.743 1.00 96.25 81 ALA A CA 1
ATOM 606 C C . ALA A 1 81 ? -0.877 3.728 9.977 1.00 96.25 81 ALA A C 1
ATOM 608 O O . ALA A 1 81 ? -1.292 3.455 11.104 1.00 96.25 81 ALA A O 1
ATOM 609 N N . VAL A 1 82 ? 0.156 4.540 9.756 1.00 95.31 82 VAL A N 1
ATOM 610 C CA . VAL A 1 82 ? 0.905 5.246 10.803 1.00 95.31 82 VAL A CA 1
ATOM 611 C C . VAL A 1 82 ? 0.541 6.731 10.855 1.00 95.31 82 VAL A C 1
ATOM 613 O O . VAL A 1 82 ? 0.144 7.305 9.835 1.00 95.31 82 VAL A O 1
ATOM 616 N N . PRO A 1 83 ? 0.728 7.411 12.003 1.00 93.75 83 PRO A N 1
ATOM 617 C CA . PRO A 1 83 ? 0.475 8.842 12.098 1.00 93.75 83 PRO A CA 1
ATOM 618 C C . PRO A 1 83 ? 1.221 9.634 11.018 1.00 93.75 83 PRO A C 1
ATOM 620 O O . PRO A 1 83 ? 2.387 9.360 10.709 1.00 93.75 83 PRO A O 1
ATOM 623 N N . ASN A 1 84 ? 0.575 10.668 10.478 1.00 89.38 84 ASN A N 1
ATOM 624 C CA . ASN A 1 84 ? 1.220 11.599 9.552 1.00 89.38 84 ASN A CA 1
ATOM 625 C C . ASN A 1 84 ? 2.507 12.188 10.168 1.00 89.38 84 ASN A C 1
ATOM 627 O O . ASN A 1 84 ? 2.501 12.659 11.304 1.00 89.38 84 ASN A O 1
ATOM 631 N N . GLY A 1 85 ? 3.603 12.188 9.402 1.00 86.19 85 GLY A N 1
ATOM 632 C CA . GLY A 1 85 ? 4.919 12.663 9.851 1.00 86.19 85 GLY A CA 1
ATOM 633 C C . GLY A 1 85 ? 5.849 11.578 10.407 1.00 86.19 85 GLY A C 1
ATOM 634 O O . GLY A 1 85 ? 7.015 11.873 10.642 1.00 86.19 85 GLY A O 1
ATOM 635 N N . THR A 1 86 ? 5.378 10.335 10.561 1.00 89.56 86 THR A N 1
ATOM 636 C CA . THR A 1 86 ? 6.203 9.198 11.022 1.00 89.56 86 THR A CA 1
ATOM 637 C C . THR A 1 86 ? 7.281 8.786 10.012 1.00 89.56 86 THR A C 1
ATOM 639 O O . THR A 1 86 ? 8.344 8.323 10.407 1.00 89.56 86 THR A O 1
ATOM 642 N N . LEU A 1 87 ? 7.029 8.957 8.711 1.00 87.31 87 LEU A N 1
ATOM 643 C CA . LEU A 1 87 ? 7.889 8.442 7.638 1.00 87.31 87 LEU A CA 1
ATOM 644 C C . LEU A 1 87 ? 8.830 9.505 7.032 1.00 87.31 87 LEU A C 1
ATOM 646 O O . LEU A 1 87 ? 9.070 9.487 5.832 1.00 87.31 87 LEU A O 1
ATOM 650 N N . ASP A 1 88 ? 9.333 10.463 7.817 1.00 82.25 88 ASP A N 1
ATOM 651 C CA . ASP A 1 88 ? 10.350 11.456 7.395 1.00 82.25 88 ASP A CA 1
ATOM 652 C C . ASP A 1 88 ? 10.068 12.184 6.055 1.00 82.25 88 ASP A C 1
ATOM 654 O O . ASP A 1 88 ? 10.973 12.543 5.303 1.00 82.25 88 ASP A O 1
ATOM 658 N N . GLY A 1 89 ? 8.791 12.438 5.753 1.00 72.44 89 GLY A N 1
ATOM 659 C CA . GLY A 1 89 ? 8.352 13.109 4.521 1.00 72.44 89 GLY A CA 1
ATOM 660 C C . GLY A 1 89 ? 7.941 12.170 3.383 1.00 72.44 89 GLY A C 1
ATOM 661 O O . GLY A 1 89 ? 7.421 12.645 2.376 1.00 72.44 89 GLY A O 1
ATOM 662 N N . HIS A 1 90 ? 8.098 10.858 3.550 1.00 79.25 90 HIS A N 1
ATOM 663 C CA . HIS A 1 90 ? 7.494 9.854 2.681 1.00 79.25 90 HIS A CA 1
ATOM 664 C C . HIS A 1 90 ? 6.016 9.642 3.044 1.00 79.25 90 HIS A C 1
ATOM 666 O O . HIS A 1 90 ? 5.624 9.711 4.209 1.00 79.25 90 HIS A O 1
ATOM 672 N N . GLY A 1 91 ? 5.176 9.386 2.039 1.00 82.38 91 GLY A N 1
ATOM 673 C CA . GLY A 1 91 ? 3.774 9.016 2.258 1.00 82.38 91 GLY A CA 1
ATOM 674 C C . GLY A 1 91 ? 3.578 7.518 2.507 1.00 82.38 91 GLY A C 1
ATOM 675 O O . GLY A 1 91 ? 2.554 7.129 3.069 1.00 82.38 91 GLY A O 1
ATOM 676 N N . GLY A 1 92 ? 4.539 6.694 2.082 1.00 91.06 92 GLY A N 1
ATOM 677 C CA . GLY A 1 92 ? 4.480 5.240 2.111 1.00 91.06 92 GLY A CA 1
ATOM 678 C C . GLY A 1 92 ? 5.853 4.600 1.927 1.00 91.06 92 GLY A C 1
ATOM 679 O O . GLY A 1 92 ? 6.789 5.254 1.466 1.00 91.06 92 GLY A O 1
ATOM 680 N N . MET A 1 93 ? 5.966 3.346 2.358 1.00 92.50 93 MET A N 1
ATOM 681 C CA . MET A 1 93 ? 7.094 2.454 2.119 1.00 92.50 93 MET A CA 1
ATOM 682 C C . MET A 1 93 ? 6.608 1.009 2.029 1.00 92.50 93 MET A C 1
ATOM 684 O O . MET A 1 93 ? 5.801 0.565 2.849 1.00 92.50 93 MET A O 1
ATOM 688 N N . THR A 1 94 ? 7.170 0.255 1.091 1.00 94.12 94 THR A N 1
ATOM 689 C CA . THR A 1 94 ? 6.915 -1.179 0.937 1.00 94.12 94 THR A CA 1
ATOM 690 C C . THR A 1 94 ? 8.146 -2.003 1.281 1.00 94.12 94 THR A C 1
ATOM 692 O O . THR A 1 94 ? 9.259 -1.698 0.854 1.00 94.12 94 THR A O 1
ATOM 695 N N . TYR A 1 95 ? 7.917 -3.110 1.981 1.00 91.75 95 TYR A N 1
ATOM 696 C CA . TYR A 1 95 ? 8.875 -4.179 2.240 1.00 91.75 95 TYR A CA 1
ATOM 697 C C . TYR A 1 95 ? 8.352 -5.454 1.559 1.00 91.75 95 TYR A C 1
ATOM 699 O O . TYR A 1 95 ? 7.604 -6.227 2.166 1.00 91.75 95 TYR A O 1
ATOM 707 N N . PRO A 1 96 ? 8.669 -5.669 0.263 1.00 84.62 96 PRO A N 1
ATOM 708 C CA . PRO A 1 96 ? 7.988 -6.686 -0.540 1.00 84.62 96 PRO A CA 1
ATOM 709 C C . PRO A 1 96 ? 8.240 -8.117 -0.057 1.00 84.62 96 PRO A C 1
ATOM 711 O O . PRO A 1 96 ? 7.343 -8.954 -0.115 1.00 84.62 96 PRO A O 1
ATOM 714 N N . HIS A 1 97 ? 9.443 -8.395 0.456 1.00 85.12 97 HIS A N 1
ATOM 715 C CA . HIS A 1 97 ? 9.816 -9.716 0.983 1.00 85.12 97 HIS A CA 1
ATOM 716 C C . HIS A 1 97 ? 9.045 -10.088 2.256 1.00 85.12 97 HIS A C 1
ATOM 718 O O . HIS A 1 97 ? 8.871 -11.273 2.537 1.00 85.12 97 HIS A O 1
ATOM 724 N N . ASP A 1 98 ? 8.524 -9.086 2.964 1.00 85.81 98 ASP A N 1
ATOM 725 C CA . ASP A 1 98 ? 7.763 -9.242 4.207 1.00 85.81 98 ASP A CA 1
ATOM 726 C C . ASP A 1 98 ? 6.250 -9.094 3.984 1.00 85.81 98 ASP A C 1
ATOM 728 O O . ASP A 1 98 ? 5.461 -9.199 4.927 1.00 85.81 98 ASP A O 1
ATOM 732 N N . ALA A 1 99 ? 5.832 -8.862 2.730 1.00 93.31 99 ALA A N 1
ATOM 733 C CA . ALA A 1 99 ? 4.459 -8.537 2.354 1.00 93.31 99 ALA A CA 1
ATOM 734 C C . ALA A 1 99 ? 3.871 -7.434 3.254 1.00 93.31 99 ALA A C 1
ATOM 736 O O . ALA A 1 99 ? 2.748 -7.558 3.751 1.00 93.31 99 ALA A O 1
ATOM 737 N N . LEU A 1 100 ? 4.658 -6.383 3.496 1.00 95.25 100 LEU A N 1
ATOM 738 C CA . LEU A 1 100 ? 4.336 -5.279 4.395 1.00 95.25 100 LEU A CA 1
ATOM 739 C C . LEU A 1 100 ? 4.374 -3.955 3.633 1.00 95.25 100 LEU A C 1
ATOM 741 O O . LEU A 1 100 ? 5.341 -3.643 2.942 1.00 95.25 100 LEU A O 1
ATOM 745 N N . ILE A 1 101 ? 3.331 -3.157 3.817 1.00 96.12 101 ILE A N 1
ATOM 746 C CA . ILE A 1 101 ? 3.245 -1.772 3.371 1.00 96.12 101 ILE A CA 1
ATOM 747 C C . ILE A 1 101 ? 2.984 -0.910 4.603 1.00 96.12 101 ILE A C 1
ATOM 749 O O . ILE A 1 101 ? 2.073 -1.180 5.385 1.00 96.12 101 ILE A O 1
ATOM 753 N N . VAL A 1 102 ? 3.766 0.147 4.769 1.00 95.44 102 VAL A N 1
ATOM 754 C CA . VAL A 1 102 ? 3.589 1.139 5.828 1.00 95.44 102 VAL A CA 1
ATOM 755 C C . VAL A 1 102 ? 3.274 2.464 5.161 1.00 95.44 102 VAL A C 1
ATOM 757 O O . VAL A 1 102 ? 4.069 2.959 4.371 1.00 95.44 102 VAL A O 1
ATOM 760 N N . VAL A 1 103 ? 2.119 3.042 5.462 1.00 94.94 103 VAL A N 1
ATOM 761 C CA . VAL A 1 103 ? 1.632 4.288 4.856 1.00 94.94 103 VAL A CA 1
ATOM 762 C C . VAL A 1 103 ? 1.160 5.241 5.934 1.00 94.94 103 VAL A C 1
ATOM 764 O O . VAL A 1 103 ? 0.718 4.815 6.996 1.00 94.94 103 VAL A O 1
ATOM 767 N N . THR A 1 104 ? 1.241 6.544 5.687 1.00 93.69 104 THR A N 1
ATOM 768 C CA . THR A 1 104 ? 0.647 7.516 6.610 1.00 93.69 104 THR A CA 1
ATOM 769 C C . THR A 1 104 ? -0.883 7.462 6.567 1.00 93.69 104 THR A C 1
ATOM 771 O O . THR A 1 104 ? -1.469 7.032 5.574 1.00 93.69 104 THR A O 1
ATOM 774 N N . ASP A 1 105 ? -1.546 7.953 7.616 1.00 91.00 105 ASP A N 1
ATOM 775 C CA . ASP A 1 105 ? -3.012 8.067 7.688 1.00 91.00 105 ASP A CA 1
ATOM 776 C C . ASP A 1 105 ? -3.642 8.711 6.441 1.00 91.00 105 ASP A C 1
ATOM 778 O O . ASP A 1 105 ? -4.714 8.302 5.996 1.00 91.00 105 ASP A O 1
ATOM 782 N N . ASN A 1 106 ? -3.004 9.738 5.871 1.00 89.69 106 ASN A N 1
ATOM 783 C CA . ASN A 1 106 ? -3.517 10.383 4.661 1.00 89.69 106 ASN A CA 1
ATOM 784 C C . ASN A 1 106 ? -3.392 9.462 3.443 1.00 89.69 106 ASN A C 1
ATOM 786 O O . ASN A 1 106 ? -4.349 9.309 2.688 1.00 89.69 106 ASN A O 1
ATOM 790 N N . SER A 1 107 ? -2.240 8.812 3.282 1.00 91.06 107 SER A N 1
ATOM 791 C CA . SER A 1 107 ? -1.988 7.884 2.179 1.00 91.06 107 SER A CA 1
ATOM 792 C C . SER A 1 107 ? -2.879 6.639 2.251 1.00 91.06 107 SER A C 1
ATOM 794 O O . SER A 1 107 ? -3.268 6.105 1.218 1.00 91.06 107 SER A O 1
ATOM 796 N N . ALA A 1 108 ? -3.254 6.195 3.456 1.00 91.25 108 ALA A N 1
ATOM 797 C CA . ALA A 1 108 ? -4.128 5.042 3.670 1.00 91.25 108 ALA A CA 1
ATOM 798 C C . ALA A 1 108 ? -5.572 5.249 3.175 1.00 91.25 108 ALA A C 1
ATOM 800 O O . ALA A 1 108 ? -6.293 4.272 3.010 1.00 91.25 108 ALA A O 1
ATOM 801 N N . GLN A 1 109 ? -6.002 6.490 2.924 1.00 87.25 109 GLN A N 1
ATOM 802 C CA . GLN A 1 109 ? -7.345 6.796 2.409 1.00 87.25 109 GLN A CA 1
ATOM 803 C C . GLN A 1 109 ? -7.496 6.533 0.901 1.00 87.25 109 GLN A C 1
ATOM 805 O O . GLN A 1 109 ? -8.557 6.820 0.347 1.00 87.25 109 GLN A O 1
ATOM 810 N N . ASP A 1 110 ? -6.450 6.039 0.223 1.00 76.44 110 ASP A N 1
ATOM 811 C CA . ASP A 1 110 ? -6.389 5.934 -1.247 1.00 76.44 110 ASP A CA 1
ATOM 812 C C . ASP A 1 110 ? -6.834 7.236 -1.938 1.00 76.44 110 ASP A C 1
ATOM 814 O O . ASP A 1 110 ? -7.475 7.255 -2.991 1.00 76.44 110 ASP A O 1
ATOM 818 N N . ALA A 1 111 ? -6.545 8.363 -1.283 1.00 65.25 111 ALA A N 1
ATOM 819 C CA . ALA A 1 111 ? -6.850 9.669 -1.815 1.00 65.25 111 ALA A CA 1
AT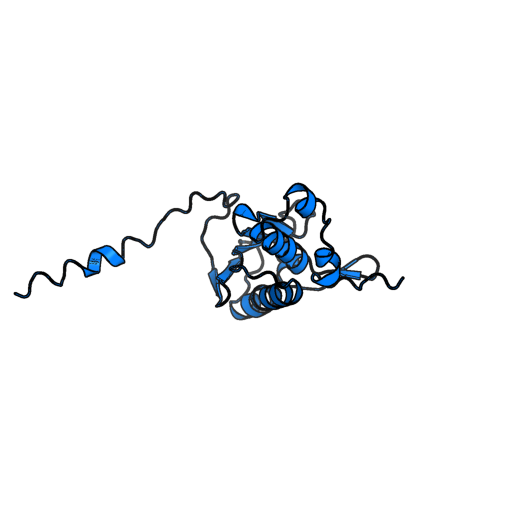OM 820 C C . ALA A 1 111 ? -5.861 9.971 -2.938 1.00 65.25 111 ALA A C 1
ATOM 822 O O . ALA A 1 111 ? -4.664 9.700 -2.848 1.00 65.25 111 ALA A O 1
ATOM 823 N N . TRP A 1 112 ? -6.388 10.538 -4.012 1.00 60.03 112 TRP A N 1
ATOM 824 C CA . TRP A 1 112 ? -5.588 10.884 -5.163 1.00 60.03 112 TRP A CA 1
ATOM 825 C C . TRP A 1 112 ? -4.995 12.276 -4.964 1.00 60.03 112 TRP A C 1
ATOM 827 O O . TRP A 1 112 ? -5.699 13.278 -5.117 1.00 60.03 112 TRP A O 1
ATOM 837 N N . ASP A 1 113 ? -3.709 12.345 -4.635 1.00 56.56 113 ASP A N 1
ATOM 838 C CA . ASP A 1 113 ? -3.001 13.618 -4.565 1.00 56.56 113 ASP A CA 1
ATOM 839 C C . ASP A 1 113 ? -2.682 14.110 -5.978 1.00 56.56 113 ASP A C 1
ATOM 841 O O . ASP A 1 113 ? -2.284 13.339 -6.847 1.00 56.56 113 ASP A O 1
ATOM 845 N N . LEU A 1 114 ? -2.852 15.409 -6.228 1.00 49.66 114 LEU A N 1
ATOM 846 C CA . LEU A 1 114 ? -2.441 16.031 -7.486 1.00 49.66 114 LEU A CA 1
ATOM 847 C C . LEU A 1 114 ? -1.011 16.554 -7.342 1.00 49.66 114 LEU A C 1
ATOM 849 O O . LEU A 1 114 ? -0.799 17.624 -6.770 1.00 49.66 114 LEU A O 1
ATOM 853 N N . ILE A 1 115 ? -0.037 15.833 -7.892 1.00 53.19 115 ILE A N 1
ATOM 854 C CA . ILE A 1 115 ? 1.354 16.286 -8.004 1.00 53.19 115 ILE A CA 1
ATOM 855 C C . ILE A 1 115 ? 1.606 16.641 -9.469 1.00 53.19 115 ILE A C 1
ATOM 857 O O . ILE A 1 115 ? 1.434 15.810 -10.355 1.00 53.19 115 ILE A O 1
ATOM 861 N N . ASP A 1 116 ? 1.952 17.900 -9.743 1.00 48.19 116 ASP A N 1
ATOM 862 C CA . ASP A 1 116 ? 2.271 18.397 -11.092 1.00 48.19 116 ASP A CA 1
ATOM 863 C C . ASP A 1 116 ? 1.190 18.122 -12.161 1.00 48.19 116 ASP A C 1
ATOM 865 O O . ASP A 1 116 ? 1.476 17.972 -13.346 1.00 48.19 116 ASP A O 1
ATOM 869 N N . GLY A 1 117 ? -0.084 18.086 -11.751 1.00 44.03 117 GLY A N 1
ATOM 870 C CA . GLY A 1 117 ? -1.219 17.796 -12.639 1.00 44.03 117 GLY A CA 1
ATOM 871 C C . GLY A 1 117 ? -1.500 16.304 -12.847 1.00 44.03 117 GLY A C 1
ATOM 872 O O . GLY A 1 117 ? -2.423 15.964 -13.588 1.00 44.03 117 GLY A O 1
ATOM 873 N N . HIS A 1 118 ? -0.758 15.428 -12.167 1.00 46.72 118 HIS A N 1
ATOM 874 C CA . HIS A 1 118 ? -0.962 13.985 -12.151 1.00 46.72 118 HIS A CA 1
ATOM 875 C C . HIS A 1 118 ? -1.581 13.559 -10.822 1.00 46.72 118 HIS A C 1
ATOM 877 O O . HIS A 1 118 ? -1.129 13.952 -9.752 1.00 46.72 118 HIS A O 1
ATOM 883 N N . SER A 1 119 ? -2.647 12.772 -10.914 1.00 53.44 119 SER A N 1
ATOM 884 C CA . SER A 1 119 ? -3.357 12.211 -9.773 1.00 53.44 119 SER A CA 1
ATOM 885 C C . SER A 1 119 ? -2.623 10.933 -9.355 1.00 53.44 119 SER A C 1
ATOM 887 O O . SER A 1 119 ? -2.609 9.976 -10.122 1.00 53.44 119 SER A O 1
ATOM 889 N N . LEU A 1 120 ? -1.982 10.923 -8.190 1.00 69.31 120 LEU A N 1
ATOM 890 C CA . LEU A 1 120 ? -1.163 9.817 -7.694 1.00 69.31 120 LEU A CA 1
ATOM 891 C C . LEU A 1 120 ? -1.661 9.377 -6.317 1.00 69.31 120 LEU A C 1
ATOM 893 O O . LEU A 1 120 ? -1.699 10.173 -5.381 1.00 69.31 120 LEU A O 1
ATOM 897 N N . SER A 1 121 ? -2.022 8.100 -6.191 1.00 86.81 121 SER A N 1
ATOM 898 C CA . SER A 1 121 ? -2.236 7.468 -4.887 1.00 86.81 121 SER A CA 1
ATOM 899 C C . SER A 1 121 ? -0.937 6.818 -4.422 1.00 86.81 121 SER A C 1
ATOM 901 O O . SER A 1 121 ? -0.406 5.915 -5.075 1.00 86.81 121 SER A O 1
ATOM 903 N N . VAL A 1 122 ? -0.437 7.257 -3.265 1.00 90.38 122 VAL A N 1
ATOM 904 C CA . VAL A 1 122 ? 0.736 6.649 -2.622 1.00 90.38 122 VAL A CA 1
ATOM 905 C C . VAL A 1 122 ? 0.467 5.184 -2.284 1.00 90.38 122 VAL A C 1
ATOM 907 O O . VAL A 1 122 ? 1.310 4.330 -2.529 1.00 90.38 122 VAL A O 1
ATOM 910 N N . LEU A 1 123 ? -0.725 4.857 -1.780 1.00 93.12 123 LEU A N 1
ATOM 911 C CA . LEU A 1 123 ? -1.054 3.478 -1.427 1.00 93.12 123 LEU A CA 1
ATOM 912 C C . LEU A 1 123 ? -1.006 2.551 -2.648 1.00 93.12 123 LEU A C 1
ATOM 914 O O . LEU A 1 123 ? -0.415 1.474 -2.577 1.00 93.12 123 LEU A O 1
ATOM 918 N N . ARG A 1 124 ? -1.560 2.980 -3.789 1.00 93.25 124 ARG A N 1
ATOM 919 C CA . ARG A 1 124 ? -1.503 2.191 -5.032 1.00 93.25 124 ARG A CA 1
ATOM 920 C C . ARG A 1 124 ? -0.077 2.054 -5.557 1.00 93.25 124 ARG A C 1
ATOM 922 O O . ARG A 1 124 ? 0.282 0.989 -6.054 1.00 93.25 124 ARG A O 1
ATOM 929 N N . HIS A 1 125 ? 0.739 3.100 -5.427 1.00 93.44 125 HIS A N 1
ATOM 930 C CA . HIS A 1 125 ? 2.165 3.049 -5.750 1.00 93.44 125 HIS A CA 1
ATOM 931 C C . HIS A 1 125 ? 2.887 1.960 -4.939 1.00 93.44 125 HIS A C 1
ATOM 933 O O . HIS A 1 125 ? 3.557 1.099 -5.512 1.00 93.44 125 HIS A O 1
ATOM 939 N N . GLU A 1 126 ? 2.673 1.926 -3.624 1.00 95.25 126 GLU A N 1
ATOM 940 C CA . GLU A 1 126 ? 3.239 0.901 -2.742 1.00 95.25 126 GLU A CA 1
ATOM 941 C C . GLU A 1 126 ? 2.721 -0.516 -3.069 1.00 95.25 126 GLU A C 1
ATOM 943 O O . GLU A 1 126 ? 3.476 -1.491 -3.094 1.00 95.25 126 GLU A O 1
ATOM 948 N N . MET A 1 127 ? 1.445 -0.660 -3.435 1.00 96.31 127 MET A N 1
ATOM 949 C CA . MET A 1 127 ? 0.895 -1.953 -3.869 1.00 96.31 127 MET A CA 1
ATOM 950 C C . MET A 1 127 ? 1.585 -2.502 -5.126 1.00 96.31 127 MET A C 1
ATOM 952 O O . MET A 1 127 ? 1.749 -3.716 -5.254 1.00 96.31 127 MET A O 1
ATOM 956 N N . ILE A 1 128 ? 2.043 -1.638 -6.036 1.00 96.19 128 ILE A N 1
ATOM 957 C CA . ILE A 1 128 ? 2.810 -2.062 -7.217 1.00 96.19 128 ILE A CA 1
ATOM 958 C C . ILE A 1 128 ? 4.183 -2.585 -6.804 1.00 96.19 128 ILE A C 1
ATOM 960 O O . ILE A 1 128 ? 4.601 -3.624 -7.319 1.00 96.19 128 ILE A O 1
ATOM 964 N N . HIS A 1 129 ? 4.859 -1.933 -5.850 1.00 97.00 129 HIS A N 1
ATOM 965 C CA . HIS A 1 129 ? 6.100 -2.466 -5.286 1.00 97.00 129 HIS A CA 1
ATOM 966 C C . HIS A 1 129 ? 5.902 -3.869 -4.705 1.00 97.00 129 HIS A C 1
ATOM 968 O O . HIS A 1 129 ? 6.719 -4.754 -4.980 1.00 97.00 129 HIS A O 1
ATOM 974 N N . HIS A 1 130 ? 4.813 -4.083 -3.956 1.00 97.56 130 HIS A N 1
ATOM 975 C CA . HIS A 1 130 ? 4.464 -5.386 -3.377 1.00 97.56 130 HIS A CA 1
ATOM 976 C C . HIS A 1 130 ? 4.257 -6.446 -4.461 1.00 97.56 130 HIS A C 1
ATOM 978 O O . HIS A 1 130 ? 4.920 -7.482 -4.445 1.00 97.56 130 HIS A O 1
ATOM 984 N N . LEU A 1 131 ? 3.400 -6.174 -5.450 1.00 97.75 131 LEU A N 1
ATOM 985 C CA . LEU A 1 131 ? 3.109 -7.119 -6.534 1.00 97.75 131 LEU A CA 1
ATOM 986 C C . LEU A 1 131 ? 4.351 -7.449 -7.370 1.00 97.75 131 LEU A C 1
ATOM 988 O O . LEU A 1 131 ? 4.602 -8.613 -7.684 1.00 97.75 131 LEU A O 1
ATOM 992 N N . LEU A 1 132 ? 5.166 -6.446 -7.702 1.00 97.56 132 LEU A N 1
ATOM 993 C CA . LEU A 1 132 ? 6.415 -6.659 -8.430 1.00 97.56 132 LEU A CA 1
ATOM 994 C C . LEU A 1 132 ? 7.381 -7.541 -7.635 1.00 97.56 132 LEU A C 1
ATOM 996 O O . LEU A 1 132 ? 7.907 -8.505 -8.197 1.00 97.56 132 LEU A O 1
ATOM 1000 N N . GLY A 1 133 ? 7.559 -7.277 -6.339 1.00 96.81 133 GLY A N 1
ATOM 1001 C CA . GLY A 1 133 ? 8.383 -8.117 -5.467 1.00 96.81 133 GLY A CA 1
ATOM 1002 C C . GLY A 1 133 ? 7.862 -9.553 -5.389 1.00 96.81 133 GLY A C 1
ATOM 1003 O O . GLY A 1 133 ? 8.620 -10.494 -5.615 1.00 96.81 133 GLY A O 1
ATOM 1004 N N . ALA A 1 134 ? 6.552 -9.730 -5.196 1.00 95.81 134 ALA A N 1
ATOM 1005 C CA . ALA A 1 134 ? 5.909 -11.044 -5.171 1.00 95.81 134 ALA A CA 1
ATOM 1006 C C . ALA A 1 134 ? 6.065 -11.821 -6.495 1.00 95.81 134 ALA A C 1
ATOM 1008 O O . ALA A 1 134 ? 6.140 -13.050 -6.489 1.00 95.81 134 ALA A O 1
ATOM 1009 N N . SER A 1 135 ? 6.163 -11.122 -7.632 1.00 96.25 135 SER A N 1
ATOM 1010 C CA . SER A 1 135 ? 6.413 -11.731 -8.949 1.00 96.25 135 SER A CA 1
ATOM 1011 C C . SER A 1 135 ? 7.878 -12.118 -9.205 1.00 96.25 135 SER A C 1
ATOM 1013 O O . SER A 1 135 ? 8.171 -12.764 -10.213 1.00 96.25 135 SER A O 1
ATOM 1015 N N . GLY A 1 136 ? 8.804 -11.729 -8.321 1.00 95.75 136 GLY A N 1
ATOM 1016 C CA . GLY A 1 136 ? 10.246 -11.900 -8.517 1.00 95.75 136 GLY A CA 1
ATOM 1017 C C . GLY A 1 136 ? 10.880 -10.851 -9.438 1.00 95.75 136 GLY A C 1
ATOM 1018 O O . GLY A 1 136 ? 11.944 -11.100 -10.010 1.00 95.75 136 GLY A O 1
ATOM 1019 N N . PHE A 1 137 ? 10.239 -9.690 -9.617 1.00 96.12 137 PHE A N 1
ATOM 1020 C CA . PHE A 1 137 ? 10.836 -8.562 -10.334 1.00 96.12 137 PHE A CA 1
ATOM 1021 C C . PHE A 1 137 ? 12.095 -8.074 -9.589 1.00 96.12 137 PHE A C 1
ATOM 1023 O O . PHE A 1 137 ? 12.064 -8.010 -8.361 1.00 96.12 137 PHE A O 1
ATOM 1030 N N . PRO A 1 138 ? 13.200 -7.722 -10.278 1.00 96.75 138 PRO A N 1
ATOM 1031 C CA . PRO A 1 138 ? 14.455 -7.391 -9.602 1.00 96.75 138 PRO A CA 1
ATOM 1032 C C . PRO A 1 138 ? 14.321 -6.215 -8.627 1.00 96.75 138 PRO A C 1
ATOM 1034 O O . PRO A 1 138 ? 13.821 -5.158 -9.012 1.00 96.75 138 PRO A O 1
ATOM 1037 N N . ASP A 1 139 ? 14.825 -6.374 -7.401 1.00 92.88 139 ASP A N 1
ATOM 1038 C CA . ASP A 1 139 ? 14.696 -5.378 -6.325 1.00 92.88 139 ASP A CA 1
ATOM 1039 C C . ASP A 1 139 ? 15.242 -3.995 -6.719 1.00 92.88 139 ASP A C 1
ATOM 1041 O O . ASP A 1 139 ? 14.610 -2.979 -6.440 1.00 92.88 139 ASP A O 1
ATOM 1045 N N . ASP A 1 140 ? 16.376 -3.930 -7.429 1.00 95.19 140 ASP A N 1
ATOM 1046 C CA . ASP A 1 140 ? 16.971 -2.663 -7.881 1.00 95.19 140 ASP A CA 1
ATOM 1047 C C . ASP A 1 140 ? 16.115 -1.958 -8.946 1.00 95.19 140 ASP A C 1
ATOM 1049 O O . ASP A 1 140 ? 16.068 -0.727 -9.020 1.00 95.19 140 ASP A O 1
ATOM 1053 N N . ALA A 1 141 ? 15.445 -2.740 -9.793 1.00 95.25 141 ALA A N 1
ATOM 1054 C CA . ALA A 1 141 ? 14.534 -2.238 -10.805 1.00 95.25 141 ALA A CA 1
ATOM 1055 C C . ALA A 1 141 ? 13.192 -1.834 -10.184 1.00 95.25 141 ALA A C 1
ATOM 1057 O O . ALA A 1 141 ? 12.605 -0.847 -10.629 1.00 95.25 141 ALA A O 1
ATOM 1058 N N . ASN A 1 142 ? 12.734 -2.566 -9.163 1.00 94.88 142 ASN A N 1
ATOM 1059 C CA . ASN A 1 142 ? 11.534 -2.256 -8.396 1.00 94.88 142 ASN A CA 1
ATOM 1060 C C . ASN A 1 142 ? 11.714 -0.929 -7.651 1.00 94.88 142 ASN A C 1
ATOM 1062 O O . ASN A 1 142 ? 10.996 0.023 -7.930 1.00 94.88 142 ASN A O 1
ATOM 1066 N N . ALA A 1 143 ? 12.753 -0.824 -6.816 1.00 90.88 143 ALA A N 1
ATOM 1067 C CA . ALA A 1 143 ? 13.092 0.390 -6.068 1.00 90.88 143 ALA A CA 1
ATOM 1068 C C . ALA A 1 143 ? 13.408 1.593 -6.976 1.00 90.88 143 ALA A C 1
ATOM 1070 O O . ALA A 1 143 ? 13.229 2.743 -6.590 1.00 90.88 143 ALA A O 1
ATOM 1071 N N . GLY A 1 144 ? 13.891 1.340 -8.197 1.00 92.62 144 GLY A N 1
ATOM 1072 C CA . GLY A 1 144 ? 14.131 2.368 -9.208 1.00 92.62 144 GLY A CA 1
ATOM 1073 C C . GLY A 1 144 ? 12.914 2.730 -10.067 1.00 92.62 144 GLY A C 1
ATOM 1074 O O . GLY A 1 144 ? 13.104 3.408 -11.075 1.00 92.62 144 GLY A O 1
ATOM 1075 N N . HIS A 1 145 ? 11.715 2.236 -9.739 1.00 92.56 145 HIS A N 1
ATOM 1076 C CA . HIS A 1 145 ? 10.462 2.448 -10.478 1.00 92.56 145 HIS A CA 1
ATOM 1077 C C . HIS A 1 145 ? 10.550 2.126 -11.981 1.00 92.56 145 HIS A C 1
ATOM 1079 O O . HIS A 1 145 ? 9.946 2.792 -12.817 1.00 92.56 145 HIS A O 1
ATOM 1085 N N . ARG A 1 146 ? 11.331 1.108 -12.373 1.00 93.94 146 ARG A N 1
ATOM 1086 C CA . ARG A 1 146 ? 11.602 0.821 -13.799 1.00 93.94 146 ARG A CA 1
ATOM 1087 C C . ARG A 1 146 ? 10.474 0.072 -14.514 1.00 93.94 146 ARG A C 1
ATOM 1089 O O . ARG A 1 146 ? 10.542 -0.109 -15.729 1.00 93.94 146 ARG A O 1
ATOM 1096 N N . SER A 1 147 ? 9.474 -0.415 -13.783 1.00 93.44 147 SER A N 1
ATOM 1097 C CA . SER A 1 147 ? 8.314 -1.086 -14.372 1.00 93.44 147 SER A CA 1
ATOM 1098 C C . SER A 1 147 ? 7.327 -0.062 -14.947 1.00 93.44 147 SER A C 1
ATOM 1100 O O . SER A 1 147 ? 7.005 0.907 -14.264 1.00 93.44 147 SER A O 1
ATOM 1102 N N . PRO A 1 148 ? 6.754 -0.282 -16.145 1.00 91.50 148 PRO A N 1
ATOM 1103 C CA . PRO A 1 148 ? 5.707 0.593 -16.676 1.00 91.50 148 PRO A CA 1
ATOM 1104 C C . PRO A 1 148 ? 4.407 0.542 -15.854 1.00 91.50 148 PRO A C 1
ATOM 1106 O O . PRO A 1 148 ? 3.532 1.381 -16.049 1.00 91.50 148 PRO A O 1
ATOM 1109 N N . LEU A 1 149 ? 4.265 -0.428 -14.941 1.00 91.88 149 LEU A N 1
ATOM 1110 C CA . LEU A 1 149 ? 3.091 -0.551 -14.078 1.00 91.88 149 LEU A CA 1
ATOM 1111 C C . LEU A 1 149 ? 2.950 0.618 -13.101 1.00 91.88 149 LEU A C 1
ATOM 1113 O O . LEU A 1 149 ? 1.819 0.963 -12.775 1.00 91.88 149 LEU A O 1
ATOM 1117 N N . PHE A 1 150 ? 4.054 1.261 -12.695 1.00 89.12 150 PHE A N 1
ATOM 1118 C CA . PHE A 1 150 ? 3.992 2.474 -11.871 1.00 89.12 150 PHE A CA 1
ATOM 1119 C C . PHE A 1 150 ? 3.169 3.570 -12.551 1.00 89.12 150 PHE A C 1
ATOM 1121 O O . PHE A 1 150 ? 2.346 4.185 -11.889 1.00 89.12 150 PHE A O 1
ATOM 1128 N N . LEU A 1 151 ? 3.276 3.705 -13.875 1.00 84.19 151 LEU A N 1
ATOM 1129 C CA . LEU A 1 151 ? 2.431 4.603 -14.663 1.00 84.19 151 LEU A CA 1
ATOM 1130 C C . LEU A 1 151 ? 1.040 4.011 -14.900 1.00 84.19 151 LEU A C 1
ATOM 1132 O O . LEU A 1 151 ? 0.024 4.644 -14.640 1.00 84.19 151 LEU A O 1
ATOM 1136 N N . ALA A 1 152 ? 0.975 2.765 -15.363 1.00 85.62 152 ALA A N 1
ATOM 1137 C CA . ALA A 1 152 ? -0.281 2.191 -15.836 1.00 85.62 152 ALA A CA 1
ATOM 1138 C C . ALA A 1 152 ? -1.310 1.897 -14.728 1.00 85.62 152 ALA A C 1
ATOM 1140 O O . ALA A 1 152 ? -2.508 1.936 -15.004 1.00 85.62 152 ALA A O 1
ATOM 1141 N N . CYS A 1 153 ? -0.861 1.574 -13.511 1.00 87.62 153 CYS A N 1
ATOM 1142 C CA . CYS A 1 153 ? -1.706 0.968 -12.477 1.00 87.62 153 CYS A CA 1
ATOM 1143 C C . CYS A 1 153 ? -1.744 1.715 -11.144 1.00 87.62 153 CYS A C 1
ATOM 1145 O O . CYS A 1 153 ? -2.592 1.395 -10.314 1.00 87.62 153 CYS A O 1
ATOM 1147 N N . SER A 1 154 ? -0.884 2.716 -10.927 1.00 77.56 154 SER A N 1
ATOM 1148 C CA . SER A 1 154 ? -1.002 3.578 -9.739 1.00 77.56 154 SER A CA 1
ATOM 1149 C C . SER A 1 154 ? -2.046 4.678 -9.934 1.00 77.56 154 SER A C 1
ATOM 1151 O O . SER A 1 154 ? -2.481 5.291 -8.960 1.00 77.56 154 SER A O 1
ATOM 1153 N N . GLY A 1 155 ? -2.445 4.900 -11.196 1.00 58.72 155 GLY A N 1
ATOM 1154 C CA . GLY A 1 155 ? -3.316 5.990 -11.594 1.00 58.72 155 GLY A CA 1
ATOM 1155 C C . GLY A 1 155 ? -2.653 7.122 -12.384 1.00 58.72 155 GLY A C 1
ATOM 1156 O O . GLY A 1 155 ? -3.329 8.107 -12.683 1.00 58.72 155 GLY A O 1
ATOM 1157 N N . GLU A 1 156 ? -1.374 7.014 -12.770 1.00 54.06 156 GLU A N 1
ATOM 1158 C CA . GLU A 1 156 ? -0.768 8.042 -13.619 1.00 54.06 156 GLU A CA 1
ATOM 1159 C C . GLU A 1 156 ? -1.519 8.136 -14.967 1.00 54.06 156 GLU A C 1
ATOM 1161 O O . GLU A 1 156 ? -1.742 7.125 -15.644 1.00 54.06 156 GLU A O 1
ATOM 1166 N N . PRO A 1 157 ? -1.896 9.340 -15.436 1.00 42.66 157 PRO A N 1
ATOM 1167 C CA . PRO A 1 157 ? -2.252 9.493 -16.832 1.00 42.66 157 PRO A CA 1
ATOM 1168 C C . PRO A 1 157 ? -1.002 9.185 -17.653 1.00 42.66 157 PRO A C 1
ATOM 1170 O O . PRO A 1 157 ? 0.010 9.879 -17.538 1.00 42.66 157 PRO A O 1
ATOM 1173 N N . GLY A 1 158 ? -1.080 8.137 -18.476 1.00 40.31 158 GLY A N 1
ATOM 1174 C CA . GLY A 1 158 ? -0.042 7.807 -19.441 1.00 40.31 158 GLY A CA 1
ATOM 1175 C C . GLY A 1 158 ? 0.383 9.051 -20.220 1.00 40.31 158 GLY A C 1
ATOM 1176 O O . GLY A 1 158 ? -0.461 9.877 -20.572 1.00 40.31 158 GLY A O 1
ATOM 1177 N N . VAL A 1 159 ? 1.684 9.187 -20.486 1.00 39.88 159 VAL A N 1
ATOM 1178 C CA . VAL A 1 159 ? 2.213 10.245 -21.353 1.00 39.88 159 VAL A CA 1
ATOM 1179 C C . VAL A 1 159 ? 1.454 10.182 -22.682 1.00 39.88 159 VAL A C 1
ATOM 1181 O O . VAL A 1 159 ? 1.671 9.276 -23.488 1.00 39.88 159 VAL A O 1
ATOM 1184 N N . LEU A 1 160 ? 0.528 11.119 -22.907 1.00 37.72 160 LEU A N 1
ATOM 1185 C CA . LEU A 1 160 ? 0.093 11.435 -24.260 1.00 37.72 160 LEU A CA 1
ATOM 1186 C C . LEU A 1 160 ? 1.340 11.995 -24.942 1.00 37.72 160 LEU A C 1
ATOM 1188 O O . LEU A 1 160 ? 1.894 12.990 -24.475 1.00 37.72 160 LEU A O 1
ATOM 1192 N N . GLY A 1 161 ? 1.830 11.260 -25.941 1.00 35.09 161 GLY A N 1
ATOM 1193 C CA . GLY A 1 161 ? 3.052 11.591 -26.675 1.00 35.09 161 GLY A CA 1
ATOM 1194 C C . GLY A 1 161 ? 3.030 12.940 -27.379 1.00 35.09 161 GLY A C 1
ATOM 1195 O O . GLY A 1 161 ? 1.962 13.589 -27.446 1.00 35.09 161 GLY A O 1
#

Foldseek 3Di:
DPPPPVVVVVVVPVPPDDQPPDPPVPPGPDADDADPLQEGEHEDPPADDDDRVQLCVQAVVLLVQLCVQVVQRDRAAYEYADAPPPPVPQQKDEDQVRSYIYGHPVLSNQAFDQDPNWTFRSSSLRSQLNSCVVVVNDPVCSVVVVDCSSCRRRRGDPPPD

Secondary structure (DSSP, 8-state):
--SSSTTSSGGGSTTS-----S--TTS-S--SEE-TTS-EEEE-TTS----HHHHIIIIIHHHHHHHHHHT---PPPEEEEE-TTTTTT-SEEEEGGGTEEEEETTGGGT--EEETTEEE-HHHHHHHHHHHHHTT--HHHHHTT-STHHHHHHTPPP---

Radius of gyration: 18.44 Å; chains: 1; bounding box: 32×66×52 Å

Sequence (161 aa):
MRALIALLTLALLAGCGQEFDAPDHGYGPGYDFAFADGTRFRNDPPGTAFTEAQAEHHVAEAYREVEACAQIYAPGPLVVAVPNGTLDGHGGMTYPHDALIVVTDNSAQDAWDLIDGHSLSVLRHEMIHHLLGASGFPDDANAGHRSPLFLACSGEPGVLG

pLDDT: mean 81.17, std 20.03, range [35.09, 97.75]